Protein AF-0000000068181466 (afdb_homodimer)

InterPro domains:
  IPR036165 YefM-like superfamily [SSF143120] (1-69)

Secondary structure (DSSP, 8-state):
-EEEEHHHHHHHTHHHHHHHHTTSSEEEEEETTEEEEEEEEHHHHHHHHHHHHHHHHHHHHHHHHTT-S----HHHHHHHHHH--/-EEEEHHHHHHHTHHHHHHHHTTSSEEEEEETTEEEEEEEEHHHHHHHHHHHHHHHHHHHHHHHHTT-S----HHHHHHHHHH--

Nearest PDB structures (foldseek):
  2odk-assembly2_D  TM=8.239E-01  e=7.891E-03  Nitrosomonas europaea
  2a6q-assembly3_D  TM=8.150E-01  e=3.567E-02  Escherichia coli
  6l8f-assembly1_A  TM=5.785E-01  e=4.091E-02  Staphylococcus aureus subsp. aureus NCTC 8325
  2ja3-assembly3_E  TM=5.171E-01  e=1.178E+00  Homo sapiens
  3g5u-assembly1_A  TM=4.054E-01  e=2.039E+00  Mus musculus

Structure (mmCIF, N/CA/C/O backbone):
data_AF-0000000068181466-model_v1
#
loop_
_entity.id
_entity.type
_entity.pdbx_description
1 polymer 'Prevent-host-death protein'
#
loop_
_atom_site.group_PDB
_atom_site.id
_atom_site.type_symbol
_atom_site.label_atom_id
_atom_site.label_alt_id
_atom_site.label_comp_id
_atom_site.label_asym_id
_atom_site.label_entity_id
_atom_site.label_seq_id
_atom_site.pdbx_PDB_ins_code
_atom_site.Cartn_x
_atom_site.Cartn_y
_atom_site.Cartn_z
_atom_site.occupancy
_atom_site.B_iso_or_equiv
_atom_site.auth_seq_id
_atom_site.auth_comp_id
_atom_site.auth_asym_id
_atom_site.auth_atom_id
_atom_site.pdbx_PDB_model_num
ATOM 1 N N . MET A 1 1 ? 6.848 -7.164 10 1 80.06 1 MET A N 1
ATOM 2 C CA . MET A 1 1 ? 6.027 -7.289 8.805 1 80.06 1 MET A CA 1
ATOM 3 C C . MET A 1 1 ? 6.184 -8.672 8.172 1 80.06 1 MET A C 1
ATOM 5 O O . MET A 1 1 ? 7.285 -9.219 8.141 1 80.06 1 MET A O 1
ATOM 9 N N . ASN A 1 2 ? 5.055 -9.336 7.855 1 91.88 2 ASN A N 1
ATOM 10 C CA . ASN A 1 2 ? 5.09 -10.656 7.234 1 91.88 2 ASN A CA 1
ATOM 11 C C . ASN A 1 2 ? 5.629 -10.586 5.809 1 91.88 2 ASN A C 1
ATOM 13 O O . ASN A 1 2 ? 5.457 -9.578 5.121 1 91.88 2 ASN A O 1
ATOM 17 N N . THR A 1 3 ? 6.375 -11.75 5.484 1 96.44 3 THR A N 1
ATOM 18 C CA . THR A 1 3 ? 6.996 -11.773 4.164 1 96.44 3 THR A CA 1
ATOM 19 C C . THR A 1 3 ? 6.523 -12.992 3.369 1 96.44 3 THR A C 1
ATOM 21 O O . THR A 1 3 ? 6.418 -14.094 3.908 1 96.44 3 THR A O 1
ATOM 24 N N . ILE A 1 4 ? 6.215 -12.719 2.121 1 97.62 4 ILE A N 1
ATOM 25 C CA . ILE A 1 4 ? 5.852 -13.75 1.154 1 97.62 4 ILE A CA 1
ATOM 26 C C . ILE A 1 4 ? 6.988 -13.938 0.152 1 97.62 4 ILE A C 1
ATOM 28 O O . ILE A 1 4 ? 7.465 -12.969 -0.449 1 97.62 4 ILE A O 1
ATOM 32 N N . ASN A 1 5 ? 7.434 -15.211 0.069 1 97.94 5 ASN A N 1
ATOM 33 C CA . ASN A 1 5 ? 8.375 -15.508 -1.006 1 97.94 5 ASN A CA 1
ATOM 34 C C . ASN A 1 5 ? 7.691 -15.484 -2.371 1 97.94 5 ASN A C 1
ATOM 36 O O . ASN A 1 5 ? 6.645 -16.109 -2.555 1 97.94 5 ASN A O 1
ATOM 40 N N . ALA A 1 6 ? 8.305 -14.859 -3.293 1 97.69 6 ALA A N 1
ATOM 41 C CA . ALA A 1 6 ? 7.738 -14.75 -4.637 1 97.69 6 ALA A CA 1
ATOM 42 C C . ALA A 1 6 ? 7.387 -16.125 -5.199 1 97.69 6 ALA A C 1
ATOM 44 O O . ALA A 1 6 ? 6.379 -16.281 -5.891 1 97.69 6 ALA A O 1
ATOM 45 N N . ASN A 1 7 ? 8.133 -17.109 -4.867 1 96.19 7 ASN A N 1
ATOM 46 C CA . ASN A 1 7 ? 7.887 -18.453 -5.375 1 96.19 7 ASN A CA 1
ATOM 47 C C . ASN A 1 7 ? 6.578 -19.016 -4.836 1 96.19 7 ASN A C 1
ATOM 49 O O . ASN A 1 7 ? 5.949 -19.859 -5.48 1 96.19 7 ASN A O 1
ATOM 53 N N . ASP A 1 8 ? 6.184 -18.531 -3.734 1 97 8 ASP A N 1
ATOM 54 C CA . ASP A 1 8 ? 4.934 -19 -3.141 1 97 8 ASP A CA 1
ATOM 55 C C . ASP A 1 8 ? 3.73 -18.562 -3.971 1 97 8 ASP A C 1
ATOM 57 O O . ASP A 1 8 ? 2.658 -19.172 -3.883 1 97 8 ASP A O 1
ATOM 61 N N . LEU A 1 9 ? 3.889 -17.578 -4.754 1 97.38 9 LEU A N 1
ATOM 62 C CA . LEU A 1 9 ? 2.803 -17.094 -5.605 1 97.38 9 LEU A CA 1
ATOM 63 C C . LEU A 1 9 ? 2.488 -18.109 -6.699 1 97.38 9 LEU A C 1
ATOM 65 O O . LEU A 1 9 ? 1.321 -18.328 -7.035 1 97.38 9 LEU A O 1
ATOM 69 N N . LYS A 1 10 ? 3.504 -18.734 -7.199 1 94.81 10 LYS A N 1
ATOM 70 C CA . LYS A 1 10 ? 3.301 -19.75 -8.234 1 94.81 10 LYS A CA 1
ATOM 71 C C . LYS A 1 10 ? 2.648 -21 -7.656 1 94.81 10 LYS A C 1
ATOM 73 O O . LYS A 1 10 ? 1.813 -21.625 -8.312 1 94.81 10 LYS A O 1
ATOM 78 N N . THR A 1 11 ? 3.031 -21.297 -6.457 1 95 11 THR A N 1
ATOM 79 C CA . THR A 1 11 ? 2.607 -22.578 -5.898 1 95 11 THR A CA 1
ATOM 80 C C . THR A 1 11 ? 1.258 -22.438 -5.199 1 95 11 THR A C 1
ATOM 82 O O . THR A 1 11 ? 0.422 -23.344 -5.266 1 95 11 THR A O 1
ATOM 85 N N . ARG A 1 12 ? 1.057 -21.297 -4.602 1 95.94 12 ARG A N 1
ATOM 86 C CA . ARG A 1 12 ? -0.125 -21.156 -3.756 1 95.94 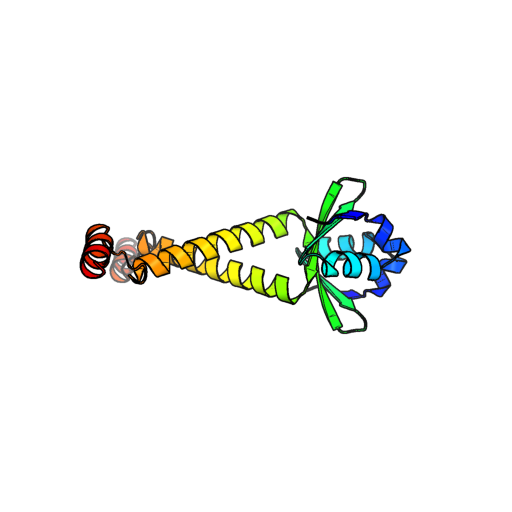12 ARG A CA 1
ATOM 87 C C . ARG A 1 12 ? -1.04 -20.047 -4.266 1 95.94 12 ARG A C 1
ATOM 89 O O . ARG A 1 12 ? -2.162 -19.891 -3.781 1 95.94 12 ARG A O 1
ATOM 96 N N . GLY A 1 13 ? -0.568 -19.219 -5.184 1 96.31 13 GLY A N 1
ATOM 97 C CA . GLY A 1 13 ? -1.343 -18.125 -5.762 1 96.31 13 GLY A CA 1
ATOM 98 C C . GLY A 1 13 ? -1.817 -17.125 -4.734 1 96.31 13 GLY A C 1
ATOM 99 O O . GLY A 1 13 ? -1.038 -16.672 -3.891 1 96.31 13 GLY A O 1
ATOM 100 N N . ILE A 1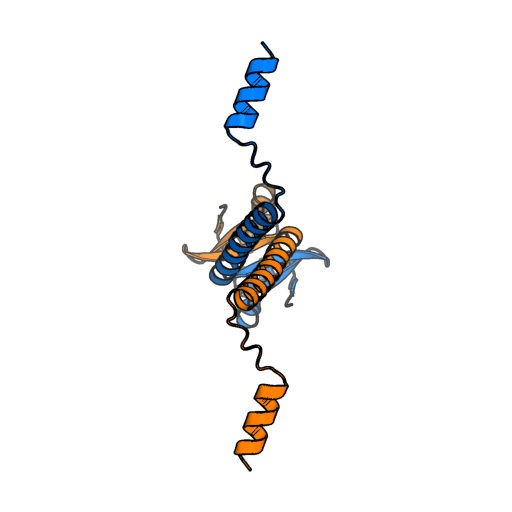 14 ? -3.162 -16.891 -4.863 1 97.56 14 ILE A N 1
ATOM 101 C CA . ILE A 1 14 ? -3.783 -15.859 -4.043 1 97.56 14 ILE A CA 1
ATOM 102 C C . ILE A 1 14 ? -3.822 -16.312 -2.586 1 97.56 14 ILE A C 1
ATOM 104 O O . ILE A 1 14 ? -3.805 -15.477 -1.674 1 97.56 14 ILE A O 1
ATOM 108 N N . ALA A 1 15 ? -3.832 -17.594 -2.32 1 97.62 15 ALA A N 1
ATOM 109 C CA . ALA A 1 15 ? -3.893 -18.125 -0.959 1 97.62 15 ALA A CA 1
ATOM 110 C C . ALA A 1 15 ? -2.666 -17.703 -0.153 1 97.62 15 ALA A C 1
ATOM 112 O O . ALA A 1 15 ? -2.75 -17.516 1.062 1 97.62 15 ALA A O 1
ATOM 113 N N . ALA A 1 16 ? -1.497 -17.531 -0.844 1 97.25 16 ALA A N 1
ATOM 114 C CA . ALA A 1 16 ? -0.277 -17.078 -0.182 1 97.25 16 ALA A CA 1
ATOM 115 C C . ALA A 1 16 ? -0.453 -15.672 0.387 1 97.25 16 ALA A C 1
ATOM 117 O O . ALA A 1 16 ? 0.013 -15.383 1.491 1 97.25 16 ALA A O 1
ATOM 118 N N . ILE A 1 17 ? -1.138 -14.883 -0.326 1 97.69 17 ILE A N 1
ATOM 119 C CA . ILE A 1 17 ? -1.368 -13.492 0.069 1 97.69 17 ILE A CA 1
ATOM 120 C C . ILE A 1 17 ? -2.418 -13.445 1.177 1 97.69 17 ILE A C 1
ATOM 122 O O . ILE A 1 17 ? -2.211 -12.797 2.207 1 97.69 17 ILE A O 1
ATOM 126 N N . GLU A 1 18 ? -3.484 -14.148 1.019 1 97.5 18 GLU A N 1
ATOM 127 C CA . GLU A 1 18 ? -4.59 -14.148 1.975 1 97.5 18 GLU A CA 1
ATOM 128 C C . GLU A 1 18 ? -4.125 -14.617 3.35 1 97.5 18 GLU A C 1
ATOM 130 O O . GLU A 1 18 ? -4.504 -14.039 4.371 1 97.5 18 GLU A O 1
ATOM 135 N N . ALA A 1 19 ? -3.35 -15.617 3.348 1 97.19 19 ALA A N 1
ATOM 136 C CA . ALA A 1 19 ? -2.865 -16.172 4.605 1 97.19 19 ALA A CA 1
ATOM 137 C C . ALA A 1 19 ? -2.086 -15.141 5.406 1 97.19 19 ALA A C 1
ATOM 139 O O . ALA A 1 19 ? -2.227 -15.055 6.629 1 97.19 19 ALA A O 1
ATOM 140 N N . GLN A 1 20 ? -1.256 -14.328 4.758 1 96.62 20 GLN A N 1
ATOM 141 C CA . GLN A 1 20 ? -0.438 -13.328 5.438 1 96.62 20 GLN A CA 1
ATOM 142 C C . GLN A 1 20 ? -1.279 -12.133 5.875 1 96.62 20 GLN A C 1
ATOM 144 O O . GLN A 1 20 ? -1.045 -11.562 6.941 1 96.62 20 GLN A O 1
ATOM 149 N N . LEU A 1 21 ? -2.295 -11.844 5.105 1 96.62 21 LEU A N 1
ATOM 150 C CA . LEU A 1 21 ? -3.08 -10.641 5.363 1 96.62 21 LEU A CA 1
ATOM 151 C C . LEU A 1 21 ? -4.176 -10.922 6.387 1 96.62 21 LEU A C 1
ATOM 153 O O . LEU A 1 21 ? -4.859 -10 6.836 1 96.62 21 LEU A O 1
ATOM 157 N N . GLU A 1 22 ? -4.348 -12.164 6.695 1 95.06 22 GLU A N 1
ATOM 158 C CA . GLU A 1 22 ? -5.223 -12.516 7.809 1 95.06 22 GLU A CA 1
ATOM 159 C C . GLU A 1 22 ? -4.633 -12.07 9.141 1 95.06 22 GLU A C 1
ATOM 161 O O . GLU A 1 22 ? -5.371 -11.734 10.07 1 95.06 22 GLU A O 1
ATOM 166 N N . GLU A 1 23 ? -3.326 -11.984 9.148 1 92.31 23 GLU A N 1
ATOM 167 C CA . GLU A 1 23 ? -2.623 -11.711 10.398 1 92.31 23 GLU A CA 1
ATOM 168 C C . GLU A 1 23 ? -2.221 -10.25 10.492 1 92.31 23 GLU A C 1
ATOM 170 O O . GLU A 1 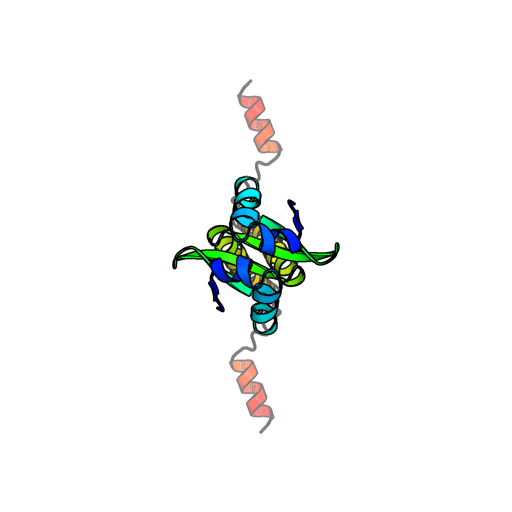23 ? -2.08 -9.711 11.594 1 92.31 23 GLU A O 1
ATOM 175 N N . GLN A 1 24 ? -1.968 -9.68 9.391 1 93.56 24 GLN A N 1
ATOM 176 C CA . GLN A 1 24 ? -1.468 -8.305 9.336 1 93.56 24 GLN A CA 1
ATOM 177 C C . GLN A 1 24 ? -2.084 -7.547 8.164 1 93.56 24 GLN A C 1
ATOM 179 O O . GLN A 1 24 ? -2.498 -8.156 7.172 1 93.56 24 GLN A O 1
ATOM 184 N N . PRO A 1 25 ? -2.154 -6.254 8.25 1 94.25 25 PRO A N 1
ATOM 185 C CA . PRO A 1 25 ? -2.801 -5.449 7.211 1 94.25 25 PRO A CA 1
ATOM 186 C C . PRO A 1 25 ? -1.993 -5.402 5.914 1 94.25 25 PRO A C 1
ATOM 188 O O . PRO A 1 25 ? -2.529 -5.047 4.863 1 94.25 25 PRO A O 1
ATOM 191 N N . GLU A 1 26 ? -0.699 -5.691 6.102 1 97.44 26 GLU A N 1
ATOM 192 C CA . GLU A 1 26 ? 0.161 -5.656 4.922 1 97.44 26 GLU A CA 1
ATOM 193 C C . GLU A 1 26 ? 1.218 -6.758 4.977 1 97.44 26 GLU A C 1
ATOM 195 O O . GLU A 1 26 ? 1.521 -7.277 6.055 1 97.44 26 GLU A O 1
ATOM 200 N N . ALA A 1 27 ? 1.744 -7.113 3.785 1 98 27 ALA A N 1
ATOM 201 C CA . ALA A 1 27 ? 2.809 -8.109 3.684 1 98 27 ALA A CA 1
ATOM 202 C C . ALA A 1 27 ? 3.82 -7.723 2.609 1 98 27 ALA A C 1
ATOM 204 O O . ALA A 1 27 ? 3.461 -7.109 1.601 1 98 27 ALA A O 1
ATOM 205 N N . ILE A 1 28 ? 5.051 -8.164 2.896 1 98.38 28 ILE A N 1
ATOM 206 C CA . ILE A 1 28 ? 6.121 -7.93 1.937 1 98.38 28 ILE A CA 1
ATOM 207 C C . ILE A 1 28 ? 6.254 -9.133 1.004 1 98.38 28 ILE A C 1
ATOM 209 O O . ILE A 1 28 ? 6.164 -10.281 1.443 1 98.38 28 ILE A O 1
ATOM 213 N N . ILE A 1 29 ? 6.391 -8.852 -0.225 1 98.44 29 ILE A N 1
ATOM 214 C CA . ILE A 1 29 ? 6.746 -9.891 -1.185 1 98.44 29 ILE A CA 1
ATOM 215 C C . ILE A 1 29 ? 8.242 -9.828 -1.493 1 98.44 29 ILE A C 1
ATOM 217 O O . ILE A 1 29 ? 8.719 -8.836 -2.059 1 98.44 29 ILE A O 1
ATOM 221 N N . ALA A 1 30 ? 8.898 -10.883 -1.118 1 98.5 30 ALA A N 1
ATOM 222 C CA . ALA A 1 30 ? 10.328 -10.977 -1.362 1 98.5 30 ALA A CA 1
ATOM 223 C C . ALA A 1 30 ? 10.617 -11.711 -2.67 1 98.5 30 ALA A C 1
ATOM 225 O O . ALA A 1 30 ? 10.07 -12.789 -2.918 1 98.5 30 ALA A O 1
ATOM 226 N N . VAL A 1 31 ? 11.461 -11.117 -3.514 1 97.94 31 VAL A N 1
ATOM 227 C CA . VAL A 1 31 ? 11.906 -11.703 -4.773 1 97.94 31 VAL A CA 1
ATOM 228 C C . VAL A 1 31 ? 13.391 -12.047 -4.688 1 97.94 31 VAL A C 1
ATOM 230 O O . VAL A 1 31 ? 14.234 -11.164 -4.527 1 97.94 31 VAL A O 1
ATOM 233 N N . ARG A 1 32 ? 13.648 -13.266 -4.82 1 96.12 32 ARG A N 1
ATOM 234 C CA . ARG A 1 32 ? 15.023 -13.758 -4.727 1 96.12 32 ARG A CA 1
ATOM 235 C C . ARG A 1 32 ? 15.703 -13.25 -3.461 1 96.12 32 ARG A C 1
ATOM 237 O O . ARG A 1 32 ? 16.812 -12.727 -3.514 1 96.12 32 ARG A O 1
ATOM 244 N N . GLY A 1 33 ? 14.961 -13.234 -2.402 1 95.19 33 GLY A N 1
ATOM 245 C CA . GLY A 1 33 ? 15.508 -12.945 -1.086 1 95.19 33 GLY A CA 1
ATOM 246 C C . GLY A 1 33 ? 15.523 -11.461 -0.761 1 95.19 33 GLY A C 1
ATOM 247 O O . GLY A 1 33 ? 15.961 -11.062 0.321 1 95.19 33 GLY A O 1
ATOM 248 N N . LYS A 1 34 ? 15.031 -10.648 -1.632 1 97.12 34 LYS A N 1
ATOM 249 C CA . LYS A 1 34 ? 15.008 -9.211 -1.405 1 97.12 34 LYS A CA 1
ATOM 250 C C . LYS A 1 34 ? 13.578 -8.68 -1.335 1 97.12 34 LYS A C 1
ATOM 252 O O . LYS A 1 34 ? 12.727 -9.078 -2.127 1 97.12 34 LYS A O 1
ATOM 257 N N . ASP A 1 35 ? 13.391 -7.832 -0.383 1 97.62 35 ASP A N 1
ATOM 258 C CA . ASP A 1 35 ? 12.086 -7.18 -0.28 1 97.62 35 ASP A CA 1
ATOM 259 C C . ASP A 1 35 ? 11.844 -6.25 -1.467 1 97.62 35 ASP A C 1
ATOM 261 O O . ASP A 1 35 ? 12.617 -5.316 -1.699 1 97.62 35 ASP A O 1
ATOM 265 N N . ARG A 1 36 ? 10.742 -6.484 -2.166 1 97.62 36 ARG A N 1
ATOM 266 C CA . ARG A 1 36 ? 10.594 -5.699 -3.389 1 97.62 36 ARG A CA 1
ATOM 267 C C . ARG A 1 36 ? 9.211 -5.07 -3.471 1 97.62 36 ARG A C 1
ATOM 269 O O . ARG A 1 36 ? 9.062 -3.926 -3.908 1 97.62 36 ARG A O 1
ATOM 276 N N . TYR A 1 37 ? 8.227 -5.785 -3.037 1 98.5 37 TYR A N 1
ATOM 277 C CA . TYR A 1 37 ? 6.855 -5.312 -3.168 1 98.5 37 TYR A CA 1
ATOM 278 C C . TYR A 1 37 ? 6.109 -5.43 -1.845 1 98.5 37 TYR A C 1
ATOM 280 O O . TYR A 1 37 ? 6.551 -6.145 -0.939 1 98.5 37 TYR A O 1
ATOM 288 N N . VAL A 1 38 ? 5.004 -4.699 -1.739 1 98.56 38 VAL A N 1
ATOM 289 C CA . VAL A 1 38 ? 4.102 -4.777 -0.595 1 98.56 38 VAL A CA 1
ATOM 290 C C . VAL A 1 38 ? 2.674 -5.02 -1.078 1 98.56 38 VAL A C 1
ATOM 292 O O . VAL A 1 38 ? 2.229 -4.406 -2.051 1 98.56 38 VAL A O 1
ATOM 295 N N . VAL A 1 39 ? 2.055 -5.922 -0.472 1 98.56 39 VAL A N 1
ATOM 296 C CA . VAL A 1 39 ? 0.649 -6.188 -0.758 1 98.56 39 VAL A CA 1
ATOM 297 C C . VAL A 1 39 ? -0.193 -5.91 0.485 1 98.56 39 VAL A C 1
ATOM 299 O O . VAL A 1 39 ? 0.248 -6.16 1.61 1 98.56 39 VAL A O 1
ATOM 302 N N . MET A 1 40 ? -1.376 -5.352 0.24 1 98.44 40 MET A N 1
ATOM 303 C CA . MET A 1 40 ? -2.256 -4.992 1.35 1 98.44 40 MET A CA 1
ATOM 304 C C . MET A 1 40 ? -3.721 -5.105 0.941 1 98.44 40 MET A C 1
ATOM 306 O O . MET A 1 40 ? -4.031 -5.215 -0.246 1 98.44 40 MET A O 1
ATOM 310 N N . GLN A 1 41 ? -4.566 -5.117 1.922 1 97.88 41 GLN A N 1
ATOM 311 C CA . GLN A 1 41 ? -6 -5.062 1.656 1 97.88 41 GLN A CA 1
ATOM 312 C C . GLN A 1 41 ? -6.391 -3.727 1.029 1 97.88 41 GLN A C 1
ATOM 314 O O . GLN A 1 41 ? -5.82 -2.686 1.362 1 97.88 41 GLN A O 1
ATOM 319 N N . LEU A 1 42 ? -7.438 -3.752 0.204 1 97.12 42 LEU A N 1
ATOM 320 C CA . LEU A 1 42 ? -7.875 -2.553 -0.502 1 97.12 42 LEU A CA 1
ATOM 321 C C . LEU A 1 42 ? -8.266 -1.454 0.481 1 97.12 42 LEU A C 1
ATOM 323 O O . LEU A 1 42 ? -7.93 -0.284 0.275 1 97.12 42 LEU A O 1
ATOM 327 N N . GLU A 1 43 ? -8.922 -1.764 1.522 1 95.88 43 GLU A N 1
ATOM 328 C CA . GLU A 1 43 ? -9.367 -0.796 2.521 1 95.88 43 GLU A CA 1
ATOM 329 C C . GLU A 1 43 ? -8.172 -0.097 3.176 1 95.88 43 GLU A C 1
ATOM 331 O O . GLU A 1 43 ? -8.203 1.115 3.398 1 95.88 43 GLU A O 1
ATOM 336 N N . HIS A 1 44 ? -7.18 -0.855 3.467 1 96.06 44 HIS A N 1
ATOM 337 C CA . HIS A 1 44 ? -5.98 -0.278 4.066 1 96.06 44 HIS A CA 1
ATOM 338 C C . HIS A 1 44 ? -5.285 0.674 3.102 1 96.06 44 HIS A C 1
ATOM 340 O O . HIS A 1 44 ? -4.793 1.729 3.51 1 96.06 44 HIS A O 1
ATOM 346 N N . TYR A 1 45 ? -5.316 0.337 1.891 1 97.12 45 TYR A N 1
ATOM 347 C CA . TYR A 1 45 ? -4.766 1.199 0.851 1 97.12 45 TYR A CA 1
ATOM 348 C C . TYR A 1 45 ? -5.516 2.523 0.785 1 97.12 45 TYR A C 1
ATOM 350 O O . TYR A 1 45 ? -4.902 3.59 0.714 1 97.12 45 TYR A O 1
ATOM 358 N N . TYR A 1 46 ? -6.746 2.465 0.792 1 96 46 TYR A N 1
ATOM 359 C CA . TYR A 1 46 ? -7.559 3.674 0.758 1 96 46 TYR A CA 1
ATOM 360 C C . TYR A 1 46 ? -7.238 4.582 1.939 1 96 46 TYR A C 1
ATOM 362 O O . TYR A 1 46 ? -7.156 5.805 1.789 1 96 46 TYR A O 1
ATO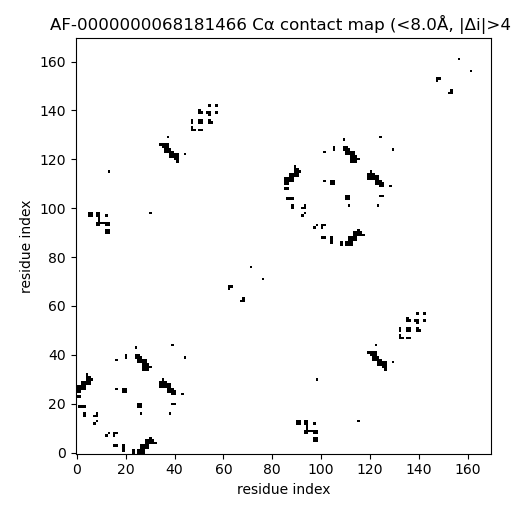M 370 N N . TYR A 1 47 ? -7.113 3.949 3.066 1 95.56 47 TYR A N 1
ATOM 371 C CA . TYR A 1 47 ? -6.734 4.707 4.254 1 95.56 47 TYR A CA 1
ATOM 372 C C . TYR A 1 47 ? -5.422 5.449 4.035 1 95.56 47 TYR A C 1
ATOM 374 O O . TYR A 1 47 ? -5.328 6.648 4.301 1 95.56 47 TYR A O 1
ATOM 382 N N . LEU A 1 48 ? -4.391 4.785 3.535 1 95.81 48 LEU A N 1
ATOM 383 C CA . LEU A 1 48 ? -3.088 5.402 3.303 1 95.81 48 LEU A CA 1
ATOM 384 C C . LEU A 1 48 ? -3.193 6.531 2.283 1 95.81 48 LEU A C 1
ATOM 386 O O . LEU A 1 48 ? -2.559 7.574 2.438 1 95.81 48 LEU A O 1
ATOM 390 N N . ARG A 1 49 ? -4.008 6.285 1.256 1 95.38 49 ARG A N 1
ATOM 391 C CA . ARG A 1 49 ? -4.219 7.316 0.245 1 95.38 49 ARG A CA 1
ATOM 392 C C . ARG A 1 49 ? -4.859 8.555 0.855 1 95.38 49 ARG A C 1
ATOM 394 O O . ARG A 1 49 ? -4.508 9.68 0.497 1 95.38 49 ARG A O 1
ATOM 401 N N . GLU A 1 50 ? -5.777 8.359 1.706 1 93.88 50 GLU A N 1
ATOM 402 C CA . GLU A 1 50 ? -6.406 9.469 2.408 1 93.88 50 GLU A CA 1
ATOM 403 C C . GLU A 1 50 ? -5.387 10.242 3.244 1 93.88 50 GLU A C 1
ATOM 405 O O . GLU A 1 50 ? -5.406 11.477 3.268 1 93.88 50 GLU A O 1
ATOM 410 N N . CYS A 1 51 ? -4.582 9.508 3.877 1 93.25 51 CYS A N 1
ATOM 411 C CA . CYS A 1 51 ? -3.535 10.148 4.668 1 93.25 51 CYS A CA 1
ATOM 412 C C . CYS A 1 51 ? -2.592 10.953 3.781 1 93.25 51 CYS A C 1
ATOM 414 O O . CYS A 1 51 ? -2.125 12.023 4.172 1 93.25 51 CYS A O 1
ATOM 416 N N . GLU A 1 52 ? -2.303 10.406 2.619 1 93.12 52 GLU A N 1
ATOM 417 C CA . GLU A 1 52 ? -1.472 11.117 1.655 1 93.12 52 GLU A CA 1
ATOM 418 C C . GLU A 1 52 ? -2.104 12.453 1.263 1 93.12 52 GLU A C 1
ATOM 420 O O . GLU A 1 52 ? -1.432 13.484 1.253 1 93.12 52 GLU A O 1
ATOM 425 N N . LEU A 1 53 ? -3.379 12.391 1.036 1 90.44 53 LEU A N 1
ATOM 426 C CA . LEU A 1 53 ? -4.113 13.594 0.661 1 90.44 53 LEU A CA 1
ATOM 427 C C . LEU A 1 53 ? -4.113 14.609 1.803 1 90.44 53 LEU A C 1
ATOM 429 O O . LEU A 1 53 ? -3.902 15.805 1.58 1 90.44 53 LEU A O 1
ATOM 433 N N . THR A 1 54 ? -4.273 14.094 2.959 1 87.69 54 THR A N 1
ATOM 434 C CA . THR A 1 54 ? -4.281 14.953 4.137 1 87.69 54 THR A CA 1
ATOM 435 C C . THR A 1 54 ? -2.906 15.578 4.355 1 87.69 54 THR A C 1
ATOM 437 O O . THR A 1 54 ? -2.805 16.766 4.66 1 87.69 54 THR A O 1
ATOM 440 N N . ALA A 1 55 ? -1.923 14.797 4.18 1 87.88 55 ALA A N 1
ATOM 441 C CA . ALA A 1 55 ? -0.558 15.297 4.328 1 87.88 55 ALA A CA 1
ATOM 442 C C . ALA A 1 55 ? -0.255 16.375 3.291 1 87.88 55 ALA A C 1
ATOM 444 O O . ALA A 1 55 ? 0.378 17.391 3.605 1 87.88 55 ALA A O 1
ATOM 445 N N . ALA A 1 56 ? -0.684 16.125 2.111 1 87.31 56 ALA A N 1
ATOM 446 C CA . ALA A 1 56 ? -0.483 17.094 1.035 1 87.31 56 ALA A CA 1
ATOM 447 C C . ALA A 1 56 ? -1.18 18.422 1.348 1 87.31 56 ALA A C 1
ATOM 449 O O . ALA A 1 56 ? -0.611 19.484 1.137 1 87.31 56 ALA A O 1
ATOM 450 N N . LEU A 1 57 ? -2.361 18.266 1.863 1 82.19 57 LEU A N 1
ATOM 451 C CA . LEU A 1 57 ? -3.127 19.453 2.219 1 82.19 57 LEU A CA 1
ATOM 452 C C . LEU A 1 57 ? -2.473 20.188 3.381 1 82.19 57 LEU A C 1
ATOM 454 O O . LEU A 1 57 ? -2.434 21.422 3.393 1 82.19 57 LEU A O 1
ATOM 458 N N . ALA A 1 58 ? -2.012 19.484 4.336 1 81.12 58 ALA A N 1
ATOM 459 C CA . ALA A 1 58 ? -1.328 20.078 5.484 1 81.12 58 ALA A CA 1
ATOM 460 C C . ALA A 1 58 ? -0.067 20.812 5.047 1 81.12 58 ALA A C 1
ATOM 462 O O . ALA A 1 58 ? 0.242 21.891 5.566 1 81.12 58 ALA A O 1
ATOM 463 N N . GLU A 1 59 ? 0.651 20.203 4.164 1 76.44 59 GLU A N 1
ATOM 464 C CA . GLU A 1 59 ? 1.843 20.844 3.623 1 76.44 59 GLU A CA 1
ATOM 465 C C . GLU A 1 59 ? 1.491 22.156 2.922 1 76.44 59 GLU A C 1
ATOM 467 O O . GLU A 1 59 ? 2.188 23.156 3.084 1 76.44 59 GLU A O 1
ATOM 472 N N . THR A 1 60 ? 0.439 22.109 2.221 1 76.38 60 THR A N 1
ATOM 473 C CA . THR A 1 60 ? -0.005 23.312 1.534 1 76.38 60 THR A CA 1
ATOM 474 C C . THR A 1 60 ? -0.408 24.391 2.539 1 76.38 60 THR A C 1
ATOM 476 O O . THR A 1 60 ? -0.047 25.562 2.383 1 76.38 60 THR A O 1
ATOM 479 N N . ARG A 1 61 ? -1.11 23.938 3.572 1 73.62 61 ARG A N 1
ATOM 480 C CA . ARG A 1 61 ? -1.541 24.875 4.609 1 73.62 61 ARG A CA 1
ATOM 481 C C . ARG A 1 61 ? -0.345 25.453 5.359 1 73.62 61 ARG A C 1
ATOM 483 O O . ARG A 1 61 ? -0.323 26.641 5.676 1 73.62 61 ARG A O 1
ATOM 490 N N . ALA A 1 62 ? 0.624 24.625 5.633 1 70.5 62 ALA A N 1
ATOM 491 C CA . ALA A 1 62 ? 1.831 25.062 6.32 1 70.5 62 ALA A CA 1
ATOM 492 C C . ALA A 1 62 ? 2.607 26.062 5.469 1 70.5 62 ALA A C 1
ATOM 494 O O . ALA A 1 62 ? 3.152 27.047 5.988 1 70.5 62 ALA A O 1
ATOM 495 N N . ASP A 1 63 ? 2.613 25.781 4.219 1 69 63 ASP A N 1
ATOM 496 C CA . ASP A 1 63 ? 3.283 26.688 3.307 1 69 63 ASP A CA 1
ATOM 497 C C . ASP A 1 63 ? 2.578 28.047 3.275 1 69 63 ASP A C 1
ATOM 499 O O . ASP A 1 63 ? 3.23 29.094 3.25 1 69 63 ASP A O 1
ATOM 503 N N . LEU A 1 64 ? 1.247 28.031 3.26 1 67.94 64 LEU A N 1
ATOM 504 C CA . LEU A 1 64 ? 0.446 29.25 3.277 1 67.94 64 LEU A CA 1
ATOM 505 C C . LEU A 1 64 ? 0.643 30.016 4.586 1 67.94 64 LEU A C 1
ATOM 507 O O . LEU A 1 64 ? 0.796 31.234 4.578 1 67.94 64 LEU A O 1
ATOM 511 N N . ALA A 1 65 ? 0.722 29.297 5.707 1 65.56 65 ALA A N 1
ATOM 512 C CA . ALA A 1 65 ? 0.91 29.906 7.023 1 65.56 65 ALA A CA 1
ATOM 513 C C . ALA A 1 65 ? 2.311 30.484 7.16 1 65.56 65 ALA A C 1
ATOM 515 O O . ALA A 1 65 ? 2.498 31.516 7.816 1 65.56 65 ALA A O 1
ATOM 516 N N . ALA A 1 66 ? 3.234 29.797 6.613 1 65.69 66 ALA A N 1
ATOM 517 C CA . ALA A 1 66 ? 4.617 30.25 6.676 1 65.69 66 ALA A CA 1
ATOM 518 C C . ALA A 1 66 ? 4.852 31.422 5.711 1 65.69 66 ALA A C 1
ATOM 520 O O . ALA A 1 66 ? 5.914 32.031 5.73 1 65.69 66 ALA A O 1
ATOM 521 N N . GLY A 1 67 ? 3.74 31.906 5.191 1 59.16 67 GLY A N 1
ATOM 522 C CA . GLY A 1 67 ? 3.84 33.062 4.32 1 59.16 67 GLY A CA 1
ATOM 523 C C . GLY A 1 67 ? 4.535 32.781 3.004 1 59.16 67 GLY A C 1
ATOM 524 O O . GLY A 1 67 ? 4.98 33.688 2.311 1 59.16 67 GLY A O 1
ATOM 525 N N . ARG A 1 68 ? 4.883 31.719 2.867 1 54.5 68 ARG A N 1
ATOM 526 C CA . ARG A 1 68 ? 5.617 31.391 1.649 1 54.5 68 ARG A CA 1
ATOM 527 C C . ARG A 1 68 ? 4.715 31.484 0.424 1 54.5 68 ARG A C 1
ATOM 529 O O . ARG A 1 68 ? 5.156 31.25 -0.702 1 54.5 68 ARG A O 1
ATOM 536 N N . CYS A 1 69 ? 3.391 31.516 0.709 1 51.56 69 CYS A N 1
ATOM 537 C CA . CYS A 1 69 ? 2.521 31.844 -0.418 1 51.56 69 CYS A CA 1
ATOM 538 C C . CYS A 1 69 ? 2.715 33.281 -0.864 1 51.56 69 CYS A C 1
ATOM 540 O O . CYS A 1 69 ? 2.568 34.219 -0.065 1 51.56 69 CYS A O 1
ATOM 542 N N . GLU A 1 70 ? 3.562 33.438 -1.771 1 46.91 70 GLU A N 1
ATOM 543 C CA . GLU A 1 70 ? 3.779 34.781 -2.316 1 46.91 70 GLU A CA 1
ATOM 544 C C . GLU A 1 70 ? 2.455 35.5 -2.549 1 46.91 70 GLU A C 1
ATOM 546 O O . GLU A 1 70 ? 1.646 35.062 -3.373 1 46.91 70 GLU A O 1
ATOM 551 N N . GLN A 1 71 ? 1.781 35.75 -1.525 1 47.06 71 GLN A N 1
ATOM 552 C CA . GLN A 1 71 ? 0.636 36.625 -1.776 1 47.06 71 GLN A CA 1
ATOM 553 C C . GLN A 1 71 ? 1.031 37.812 -2.639 1 47.06 71 GLN A C 1
ATOM 555 O O . GLN A 1 71 ? 1.749 38.719 -2.184 1 47.06 71 GLN A O 1
ATOM 560 N N . GLU A 1 72 ? 1.455 37.625 -3.76 1 47.84 72 GLU A N 1
ATOM 561 C CA . GLU A 1 72 ? 1.564 38.875 -4.508 1 47.84 72 GLU A CA 1
ATOM 562 C C . GLU A 1 72 ? 0.204 3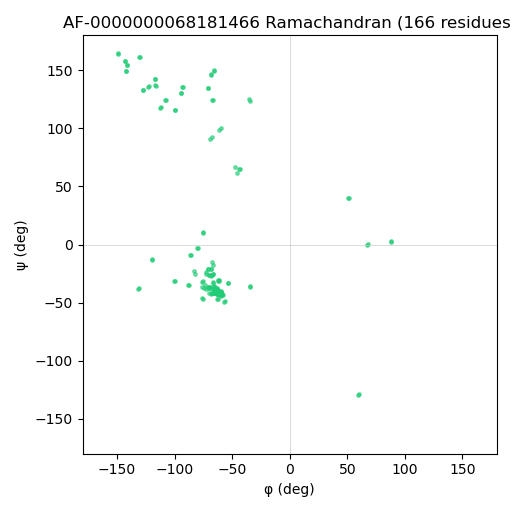9.531 -4.656 1 47.84 72 GLU A C 1
ATOM 564 O O . GLU A 1 72 ? -0.792 38.875 -4.957 1 47.84 72 GLU A O 1
ATOM 569 N N . SER A 1 73 ? 0.018 40.469 -3.791 1 50.41 73 SER A N 1
ATOM 570 C CA . SER A 1 73 ? -1.206 41.25 -3.973 1 50.41 73 SER A CA 1
ATOM 571 C C . SER A 1 73 ? -1.54 41.406 -5.449 1 50.41 73 SER A C 1
ATOM 573 O O . SER A 1 73 ? -0.643 41.438 -6.293 1 50.41 73 SER A O 1
ATOM 575 N N . PRO A 1 74 ? -2.705 41 -5.809 1 53.34 74 PRO A N 1
ATOM 576 C CA . PRO A 1 74 ? -3.031 41.406 -7.18 1 53.34 74 PRO A CA 1
ATOM 577 C C . PRO A 1 74 ? -2.455 42.781 -7.555 1 53.34 74 PRO A C 1
ATOM 579 O O . PRO A 1 74 ? -2.018 42.969 -8.688 1 53.34 74 PRO A O 1
ATOM 582 N N . GLU A 1 75 ? -2.438 43.594 -6.645 1 54.12 75 GLU A N 1
ATOM 583 C CA . GLU A 1 75 ? -1.908 44.938 -6.871 1 54.12 75 GLU A CA 1
ATOM 584 C C . GLU A 1 75 ? -0.406 44.906 -7.137 1 54.12 75 GLU A C 1
ATOM 586 O O . GLU A 1 75 ? 0.093 45.625 -8.008 1 54.12 75 GLU A O 1
ATOM 591 N N . ALA A 1 76 ? 0.233 44.094 -6.465 1 55.88 76 ALA A N 1
ATOM 592 C CA . ALA A 1 76 ? 1.676 44.031 -6.688 1 55.88 76 ALA A CA 1
ATOM 593 C C . ALA A 1 76 ? 1.995 43.344 -8.016 1 55.88 76 ALA A C 1
ATOM 595 O O . ALA A 1 76 ? 2.936 43.75 -8.711 1 55.88 76 ALA A O 1
ATOM 596 N N . HIS A 1 77 ? 1.163 42.375 -8.312 1 56.06 77 HIS A N 1
ATOM 597 C CA . HIS A 1 77 ? 1.248 41.719 -9.609 1 56.06 77 HIS A CA 1
ATOM 598 C C . HIS A 1 77 ? 0.967 42.688 -10.75 1 56.06 77 HIS A C 1
ATOM 600 O O . HIS A 1 77 ? 1.694 42.719 -11.742 1 56.06 77 HIS A O 1
ATOM 606 N N . LEU A 1 78 ? -0.019 43.5 -10.578 1 54.75 78 LEU A N 1
ATOM 607 C CA . LEU A 1 78 ? -0.358 44.531 -11.562 1 54.75 78 LEU A CA 1
ATOM 608 C C . LEU A 1 78 ? 0.709 45.594 -11.609 1 54.75 78 LEU A C 1
ATOM 610 O O . LEU A 1 78 ? 1.034 46.125 -12.68 1 54.75 78 LEU A O 1
ATOM 614 N N . ALA A 1 79 ? 1.213 46.031 -10.578 1 61.03 79 ALA A N 1
ATOM 615 C CA . ALA A 1 79 ? 2.238 47.062 -10.508 1 61.03 79 ALA A CA 1
ATOM 616 C C . ALA A 1 79 ? 3.516 46.625 -11.219 1 61.03 79 ALA A C 1
ATOM 618 O O . ALA A 1 79 ? 4.203 47.438 -11.844 1 61.03 79 ALA A O 1
ATOM 619 N N . ARG A 1 80 ? 3.795 45.406 -11.242 1 58.16 80 ARG A N 1
ATOM 620 C CA . ARG A 1 80 ? 4.973 44.906 -11.93 1 58.16 80 ARG A CA 1
ATOM 621 C C . ARG A 1 80 ? 4.762 44.875 -13.438 1 58.16 80 ARG A C 1
ATOM 623 O O . ARG A 1 80 ? 5.695 45.125 -14.203 1 58.16 80 ARG A O 1
ATOM 630 N N . LEU A 1 81 ? 3.584 44.562 -13.797 1 58.22 81 LEU A N 1
ATOM 631 C CA . LEU A 1 81 ? 3.25 44.594 -15.219 1 58.22 81 LEU A CA 1
ATOM 632 C C . LEU A 1 81 ? 3.281 46.031 -15.742 1 58.22 81 LEU A C 1
ATOM 634 O O . LEU A 1 81 ? 3.686 46.281 -16.891 1 58.22 81 LEU A O 1
ATOM 638 N N . ASP A 1 82 ? 2.941 46.969 -14.93 1 58.81 82 ASP A N 1
ATOM 639 C CA . ASP A 1 82 ? 2.971 48.375 -15.328 1 58.81 82 ASP A CA 1
ATOM 640 C C . ASP A 1 82 ? 4.406 48.875 -15.422 1 58.81 82 ASP A C 1
ATOM 642 O O . ASP A 1 82 ? 4.695 49.812 -16.188 1 58.81 82 ASP A O 1
ATOM 646 N N . THR A 1 83 ? 5.238 48.281 -14.727 1 57.25 83 THR A N 1
ATOM 647 C CA . THR A 1 83 ? 6.617 48.781 -14.82 1 57.25 83 THR A CA 1
ATOM 648 C C . THR A 1 83 ? 7.312 48.188 -16.031 1 57.25 83 THR A C 1
ATOM 650 O O . THR A 1 83 ? 8.367 48.656 -16.453 1 57.25 83 THR A O 1
ATOM 653 N N . LEU A 1 84 ? 6.777 47.031 -16.469 1 54.59 84 LEU A N 1
ATOM 654 C CA . LEU A 1 84 ? 7.418 46.438 -17.656 1 54.59 84 LEU A CA 1
ATOM 655 C C . LEU A 1 84 ? 6.914 47.125 -18.922 1 54.59 84 LEU A C 1
ATOM 657 O O . LEU A 1 84 ? 7.457 46.906 -20 1 54.59 84 LEU A O 1
ATOM 661 N N . LYS A 1 85 ? 5.996 48.031 -18.672 1 46.78 85 LYS A N 1
ATOM 662 C CA . LYS A 1 85 ? 5.719 48.812 -19.859 1 46.78 85 LYS A CA 1
ATOM 663 C C . LYS A 1 85 ? 6.512 50.125 -19.859 1 46.78 85 LYS A C 1
ATOM 665 O O . LYS A 1 85 ? 6.727 50.719 -18.797 1 46.78 85 LYS A O 1
ATOM 670 N N . MET B 1 1 ? -6.305 2.525 -12.578 1 81.19 1 MET B N 1
ATOM 671 C CA . MET B 1 1 ? -5.402 1.609 -11.883 1 81.19 1 MET B CA 1
ATOM 672 C C . MET B 1 1 ? -5.414 0.235 -12.547 1 81.19 1 MET B C 1
ATOM 674 O O . MET B 1 1 ? -6.465 -0.244 -12.977 1 81.19 1 MET B O 1
ATOM 678 N N . ASN B 1 2 ? -4.211 -0.321 -12.805 1 92.06 2 ASN B N 1
ATOM 679 C CA . ASN B 1 2 ? -4.109 -1.642 -13.414 1 92.06 2 ASN B CA 1
ATOM 680 C C . ASN B 1 2 ? -4.578 -2.738 -12.469 1 92.06 2 ASN B C 1
ATOM 682 O O . ASN B 1 2 ? -4.465 -2.6 -11.25 1 92.06 2 ASN B O 1
ATOM 686 N N . THR B 1 3 ? -5.191 -3.801 -13.164 1 96.56 3 THR B N 1
ATOM 687 C CA . THR B 1 3 ? -5.742 -4.887 -12.359 1 96.56 3 THR B CA 1
ATOM 688 C C . THR B 1 3 ? -5.109 -6.219 -12.75 1 96.56 3 THR B C 1
ATOM 690 O O . THR B 1 3 ? -4.922 -6.504 -13.93 1 96.56 3 THR B O 1
ATOM 693 N N . ILE B 1 4 ? -4.777 -6.98 -11.719 1 97.62 4 ILE B N 1
ATOM 694 C CA . ILE B 1 4 ? -4.27 -8.344 -11.859 1 97.62 4 ILE B CA 1
ATOM 695 C C . ILE B 1 4 ? -5.332 -9.336 -11.406 1 97.62 4 ILE B C 1
ATOM 697 O O . ILE B 1 4 ? -5.863 -9.219 -10.297 1 97.62 4 ILE B O 1
ATOM 701 N N . ASN B 1 5 ? -5.645 -10.266 -12.352 1 97.94 5 ASN B N 1
ATOM 702 C CA . ASN B 1 5 ? -6.5 -11.367 -11.922 1 97.94 5 ASN B CA 1
ATOM 703 C C . ASN B 1 5 ? -5.762 -12.328 -10.992 1 97.94 5 ASN B C 1
ATOM 705 O O . ASN B 1 5 ? -4.648 -12.758 -11.305 1 97.94 5 ASN B O 1
ATOM 709 N N . ALA B 1 6 ? -6.395 -12.688 -9.945 1 97.62 6 ALA B N 1
ATOM 710 C CA . ALA B 1 6 ? -5.781 -13.586 -8.969 1 97.62 6 ALA B CA 1
ATOM 711 C C . ALA B 1 6 ? -5.273 -14.859 -9.641 1 97.62 6 ALA B C 1
ATOM 713 O O . ALA B 1 6 ? -4.227 -15.391 -9.266 1 97.62 6 ALA B O 1
ATOM 714 N N . ASN B 1 7 ? -5.93 -15.305 -10.641 1 96.12 7 ASN B N 1
ATOM 715 C CA . ASN B 1 7 ? -5.531 -16.516 -11.336 1 96.12 7 ASN B CA 1
ATOM 716 C C . ASN B 1 7 ? -4.199 -16.344 -12.055 1 96.12 7 ASN B C 1
ATOM 718 O O . ASN B 1 7 ? -3.459 -17.312 -12.242 1 96.12 7 ASN B O 1
ATOM 722 N N . ASP B 1 8 ? -3.912 -15.156 -12.375 1 97 8 ASP B N 1
ATOM 723 C CA . ASP B 1 8 ? -2.652 -14.883 -13.055 1 97 8 ASP B CA 1
ATOM 724 C C . ASP B 1 8 ? -1.462 -15.117 -12.133 1 97 8 ASP B C 1
ATOM 726 O O . ASP B 1 8 ? -0.34 -15.328 -12.594 1 97 8 ASP B O 1
ATOM 730 N N . LEU B 1 9 ? -1.672 -15.094 -10.875 1 97.38 9 LEU B N 1
ATOM 731 C CA . LEU B 1 9 ? -0.602 -15.336 -9.914 1 97.38 9 LEU B CA 1
ATOM 732 C C . LEU B 1 9 ? -0.142 -16.797 -9.961 1 97.38 9 LEU B C 1
ATOM 734 O O . LEU B 1 9 ? 1.053 -17.078 -9.844 1 97.38 9 LEU B O 1
ATOM 738 N N . LYS B 1 10 ? -1.071 -17.656 -10.164 1 94.81 10 LYS B N 1
ATOM 739 C CA . LYS B 1 10 ? -0.728 -19.078 -10.258 1 94.81 10 LYS B CA 1
ATOM 740 C C . LYS B 1 10 ? 0.036 -19.375 -11.539 1 94.81 10 LYS B C 1
ATOM 742 O O . LYS B 1 10 ? 0.955 -20.188 -11.547 1 94.81 10 LYS B O 1
ATOM 747 N N . THR B 1 11 ? -0.356 -18.703 -12.555 1 94.94 11 THR B N 1
ATOM 748 C CA . THR B 1 11 ? 0.179 -19.047 -13.867 1 94.94 11 THR B CA 1
ATOM 749 C C . THR B 1 11 ? 1.477 -18.297 -14.141 1 94.94 11 THR B C 1
ATOM 751 O O . THR B 1 11 ? 2.408 -18.844 -14.727 1 94.94 11 THR B O 1
ATOM 754 N N . ARG B 1 12 ? 1.531 -17.078 -13.648 1 95.88 12 ARG B N 1
ATOM 755 C CA . ARG B 1 12 ? 2.654 -16.234 -14.039 1 95.88 12 ARG B CA 1
ATOM 756 C C . ARG B 1 12 ? 3.471 -15.82 -12.812 1 95.88 12 ARG B C 1
ATOM 758 O O . ARG B 1 12 ? 4.555 -15.25 -12.953 1 95.88 12 ARG B O 1
ATOM 765 N N . GLY B 1 13 ? 2.947 -16.016 -11.625 1 96.25 13 GLY B N 1
ATOM 766 C CA . GLY B 1 13 ? 3.627 -15.672 -10.383 1 96.25 13 GLY B CA 1
ATOM 767 C C . GLY B 1 13 ? 3.955 -14.195 -10.266 1 96.25 13 GLY B C 1
ATOM 768 O O . GLY B 1 13 ? 3.098 -13.344 -10.508 1 96.25 13 GLY B O 1
ATOM 769 N N . ILE B 1 14 ? 5.273 -14.016 -9.945 1 97.56 14 ILE B N 1
ATOM 770 C CA . ILE B 1 14 ? 5.754 -12.672 -9.656 1 97.56 14 ILE B CA 1
ATOM 771 C C . ILE B 1 14 ? 5.77 -11.844 -10.938 1 97.56 14 ILE B C 1
ATOM 773 O O . ILE B 1 14 ? 5.629 -10.617 -10.898 1 97.56 14 ILE B O 1
ATOM 777 N N . ALA B 1 15 ? 5.902 -12.477 -12.102 1 97.62 15 ALA B N 1
ATOM 778 C CA . ALA B 1 15 ? 5.953 -11.773 -13.383 1 97.62 15 ALA B CA 1
ATOM 779 C C . ALA B 1 15 ? 4.656 -11.016 -13.641 1 97.62 15 ALA B C 1
ATOM 781 O O . ALA B 1 15 ? 4.664 -9.961 -14.281 1 97.62 15 ALA B O 1
ATOM 782 N N . ALA B 1 16 ? 3.518 -11.547 -13.117 1 97.25 16 ALA B N 1
ATOM 783 C CA . ALA B 1 16 ? 2.23 -10.875 -13.258 1 97.25 16 ALA B CA 1
ATOM 784 C C . ALA B 1 16 ? 2.234 -9.523 -12.547 1 97.25 16 ALA B C 1
ATOM 786 O O . ALA B 1 16 ? 1.688 -8.539 -13.062 1 97.25 16 ALA B O 1
ATOM 787 N N . ILE B 1 17 ? 2.855 -9.484 -11.453 1 97.69 17 ILE B N 1
ATOM 788 C CA . ILE B 1 17 ? 2.93 -8.273 -10.641 1 97.69 17 ILE B CA 1
ATOM 789 C C . ILE B 1 17 ? 3.916 -7.289 -11.273 1 97.69 17 ILE B C 1
ATOM 791 O O . ILE B 1 17 ? 3.6 -6.113 -11.453 1 97.69 17 ILE B O 1
ATOM 795 N N . GLU B 1 18 ? 5.059 -7.754 -11.648 1 97.5 18 GLU B N 1
ATOM 796 C CA . GLU B 1 18 ? 6.109 -6.918 -12.227 1 97.5 18 GLU B CA 1
ATOM 797 C C . GLU B 1 18 ? 5.633 -6.219 -13.492 1 97.5 18 GLU B C 1
ATOM 799 O O . GLU B 1 18 ? 5.902 -5.035 -13.695 1 97.5 18 GLU B O 1
ATOM 804 N N . ALA B 1 19 ? 4.953 -6.941 -14.289 1 97.19 19 ALA B N 1
ATOM 805 C CA . ALA B 1 19 ? 4.469 -6.395 -15.555 1 97.19 19 ALA B CA 1
ATOM 806 C C . ALA B 1 19 ? 3.553 -5.199 -15.32 1 97.19 19 ALA B C 1
ATOM 808 O O . ALA B 1 19 ? 3.623 -4.203 -16.047 1 97.19 19 ALA B O 1
ATOM 809 N N . GLN B 1 20 ? 2.693 -5.246 -14.328 1 96.69 20 GLN B N 1
ATOM 810 C CA . GLN B 1 20 ? 1.748 -4.172 -14.047 1 96.69 20 GLN B CA 1
ATOM 811 C C . GLN B 1 20 ? 2.443 -2.988 -13.375 1 96.69 20 GLN B C 1
ATOM 813 O O . GLN B 1 20 ? 2.102 -1.833 -13.641 1 96.69 20 GLN B O 1
ATOM 818 N N . LEU B 1 21 ? 3.453 -3.291 -12.602 1 96.75 21 LEU B N 1
ATOM 819 C CA . LEU B 1 21 ? 4.102 -2.242 -11.82 1 96.75 21 LEU B CA 1
ATOM 820 C C . LEU B 1 21 ? 5.168 -1.53 -12.641 1 96.75 21 LEU B C 1
A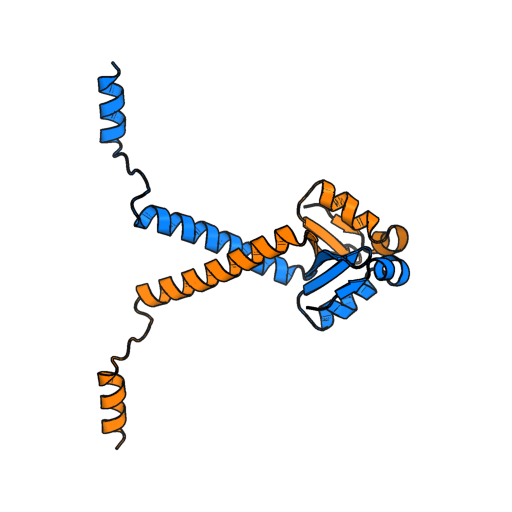TOM 822 O O . LEU B 1 21 ? 5.73 -0.525 -12.203 1 96.75 21 LEU B O 1
ATOM 826 N N . GLU B 1 22 ? 5.449 -2.064 -13.789 1 95.12 22 GLU B N 1
ATOM 827 C CA . GLU B 1 22 ? 6.301 -1.357 -14.742 1 95.12 22 GLU B CA 1
ATOM 828 C C . GLU B 1 22 ? 5.602 -0.119 -15.289 1 95.12 22 GLU B C 1
ATOM 830 O O . GLU B 1 22 ? 6.254 0.878 -15.609 1 95.12 22 GLU B O 1
ATOM 835 N N . GLU B 1 23 ? 4.297 -0.206 -15.289 1 92.5 23 GLU B N 1
ATOM 836 C CA . GLU B 1 23 ? 3.512 0.847 -15.922 1 92.5 23 GLU B CA 1
ATOM 837 C C . GLU B 1 23 ? 2.957 1.823 -14.891 1 92.5 23 GLU B C 1
ATOM 839 O O . GLU B 1 23 ? 2.719 2.992 -15.203 1 92.5 23 GLU B O 1
ATOM 844 N N . GLN B 1 24 ? 2.697 1.313 -13.758 1 93.81 24 GLN B N 1
ATOM 845 C CA . GLN B 1 24 ? 2.068 2.102 -12.703 1 93.81 24 GLN B CA 1
ATOM 846 C C . GLN B 1 24 ? 2.66 1.764 -11.344 1 93.81 24 GLN B C 1
ATOM 848 O O . GLN B 1 24 ? 3.17 0.661 -11.133 1 93.81 24 GLN B O 1
ATOM 853 N N . PRO B 1 25 ? 2.602 2.674 -10.406 1 94.31 25 PRO B N 1
ATOM 854 C CA . PRO B 1 25 ? 3.211 2.465 -9.086 1 94.31 25 PRO B CA 1
ATOM 855 C C . PRO B 1 25 ? 2.463 1.431 -8.25 1 94.31 25 PRO B C 1
ATOM 857 O O . PRO B 1 25 ? 3.01 0.912 -7.273 1 94.31 25 PRO B O 1
ATOM 860 N N . GLU B 1 26 ? 1.208 1.247 -8.641 1 97.44 26 GLU B N 1
ATOM 861 C CA . GLU B 1 26 ? 0.402 0.287 -7.891 1 97.44 26 GLU B CA 1
ATOM 862 C C . GLU B 1 26 ? -0.54 -0.482 -8.812 1 97.44 26 GLU B C 1
ATOM 864 O O . GLU B 1 26 ? -0.837 -0.032 -9.922 1 97.44 26 GLU B O 1
ATOM 869 N N . ALA B 1 27 ? -0.977 -1.663 -8.336 1 98.06 27 ALA B N 1
ATOM 870 C CA . ALA B 1 27 ? -1.93 -2.488 -9.078 1 98.06 27 ALA B CA 1
ATOM 871 C C . ALA B 1 27 ? -2.924 -3.156 -8.133 1 98.06 27 ALA B C 1
ATOM 873 O O . ALA B 1 27 ? -2.584 -3.484 -6.992 1 98.06 27 ALA B O 1
ATOM 874 N N . ILE B 1 28 ? -4.117 -3.35 -8.719 1 98.44 28 ILE B N 1
ATOM 875 C CA . ILE B 1 28 ? -5.16 -4.035 -7.961 1 98.44 28 ILE B CA 1
ATOM 876 C C . ILE B 1 28 ? -5.133 -5.527 -8.281 1 98.44 28 ILE B C 1
ATOM 878 O O . ILE B 1 28 ? -4.953 -5.922 -9.43 1 98.44 28 ILE B O 1
ATOM 882 N N . ILE B 1 29 ? -5.238 -6.301 -7.266 1 98.44 29 ILE B N 1
ATOM 883 C CA . ILE B 1 29 ? -5.441 -7.734 -7.453 1 98.44 29 ILE B CA 1
ATOM 884 C C . ILE B 1 29 ? -6.918 -8.078 -7.27 1 98.44 29 ILE B C 1
ATOM 886 O O . ILE B 1 29 ? -7.465 -7.918 -6.176 1 98.44 29 ILE B O 1
ATOM 890 N N . ALA B 1 30 ? -7.484 -8.539 -8.344 1 98.56 30 ALA B N 1
ATOM 891 C CA . ALA B 1 30 ? -8.891 -8.93 -8.32 1 98.56 30 ALA B CA 1
ATOM 892 C C . ALA B 1 30 ? -9.039 -10.422 -8.047 1 98.56 30 ALA B C 1
ATOM 894 O O . ALA B 1 30 ? -8.375 -11.25 -8.68 1 98.56 30 ALA B O 1
ATOM 895 N N . VAL B 1 31 ? -9.906 -10.766 -7.086 1 97.94 31 VAL B N 1
ATOM 896 C CA . VAL B 1 31 ? -10.219 -12.141 -6.734 1 97.94 31 VAL B CA 1
ATOM 897 C C . VAL B 1 31 ? -11.664 -12.453 -7.117 1 97.94 31 VAL B C 1
ATOM 899 O O . VAL B 1 31 ? -12.602 -11.852 -6.582 1 97.94 31 VAL B O 1
ATOM 902 N N . ARG B 1 32 ? -11.797 -13.359 -7.988 1 96.12 32 ARG B N 1
ATOM 903 C CA . ARG B 1 32 ? -13.117 -13.742 -8.477 1 96.12 32 ARG B CA 1
ATOM 904 C C . ARG B 1 32 ? -13.906 -12.523 -8.938 1 96.12 32 ARG B C 1
ATOM 906 O O . ARG B 1 32 ? -15.062 -12.344 -8.555 1 96.12 32 ARG B O 1
ATOM 913 N N . GLY B 1 33 ? -13.227 -11.641 -9.578 1 95.25 33 GLY B N 1
ATOM 914 C CA . GLY B 1 33 ? -13.859 -10.508 -10.234 1 95.25 33 GLY B CA 1
ATOM 915 C C . GLY B 1 33 ? -14.039 -9.312 -9.312 1 95.25 33 GLY B C 1
ATOM 916 O O . GLY B 1 33 ? -14.57 -8.281 -9.734 1 95.25 33 GLY B O 1
ATOM 917 N N . LYS B 1 34 ? -13.578 -9.391 -8.109 1 97.12 34 LYS B N 1
ATOM 918 C CA . LYS B 1 34 ? -13.703 -8.289 -7.16 1 97.12 34 LYS B CA 1
ATOM 919 C C . LYS B 1 34 ? -12.336 -7.758 -6.746 1 97.12 34 LYS B C 1
ATOM 921 O O . LYS B 1 34 ? -11.414 -8.531 -6.492 1 97.12 34 LYS B O 1
ATOM 926 N N . ASP B 1 35 ? -12.281 -6.469 -6.711 1 97.69 35 ASP B N 1
ATOM 927 C CA . ASP B 1 35 ? -11.062 -5.844 -6.227 1 97.69 35 ASP B CA 1
ATOM 928 C C . ASP B 1 35 ? -10.852 -6.117 -4.738 1 97.69 35 ASP B C 1
ATOM 930 O O . ASP B 1 35 ? -11.703 -5.773 -3.916 1 97.69 35 ASP B O 1
ATOM 934 N N . ARG B 1 36 ? -9.695 -6.672 -4.418 1 97.62 36 ARG B N 1
ATOM 935 C CA . ARG B 1 36 ? -9.57 -7.078 -3.023 1 97.62 36 ARG B CA 1
ATOM 936 C C . ARG B 1 36 ? -8.25 -6.598 -2.43 1 97.62 36 ARG B C 1
ATOM 938 O O . ARG B 1 36 ? -8.203 -6.176 -1.272 1 97.62 36 ARG B O 1
ATOM 945 N N . TYR B 1 37 ? -7.23 -6.645 -3.197 1 98.5 37 TYR B N 1
ATOM 946 C CA . TYR B 1 37 ? -5.906 -6.305 -2.689 1 98.5 37 TYR B CA 1
ATOM 947 C C . TYR B 1 37 ? -5.211 -5.301 -3.604 1 98.5 37 TYR B C 1
ATOM 949 O O . TYR B 1 37 ? -5.617 -5.117 -4.754 1 98.5 37 TYR B O 1
ATOM 957 N N . VAL B 1 38 ? -4.195 -4.641 -3.068 1 98.62 38 VAL B N 1
ATOM 958 C CA . VAL B 1 38 ? -3.344 -3.729 -3.828 1 98.62 38 VAL B CA 1
ATOM 959 C C . VAL B 1 38 ? -1.878 -4.109 -3.635 1 98.62 38 VAL B C 1
ATOM 961 O O . VAL B 1 38 ? -1.451 -4.414 -2.518 1 98.62 38 VAL B O 1
ATOM 964 N N . VAL B 1 39 ? -1.189 -4.16 -4.684 1 98.56 39 VAL B N 1
ATOM 965 C CA . VAL B 1 39 ? 0.247 -4.41 -4.637 1 98.56 39 VAL B CA 1
ATOM 966 C C . VAL B 1 39 ? 1 -3.207 -5.199 1 98.56 39 VAL B C 1
ATOM 968 O O . VAL B 1 39 ? 0.532 -2.559 -6.137 1 98.56 39 VAL B O 1
ATOM 971 N N . MET B 1 40 ? 2.139 -2.918 -4.559 1 98.44 40 MET B N 1
ATOM 972 C CA . MET B 1 40 ? 2.926 -1.758 -4.965 1 98.44 40 MET B CA 1
ATOM 973 C C . MET B 1 40 ? 4.41 -1.992 -4.711 1 98.44 40 MET B C 1
ATOM 975 O O . MET B 1 40 ? 4.785 -2.928 -4.004 1 98.44 40 MET B O 1
ATOM 979 N N . GLN B 1 41 ? 5.203 -1.175 -5.32 1 97.94 41 GLN B N 1
ATOM 980 C CA . GLN B 1 41 ? 6.637 -1.2 -5.035 1 97.94 41 GLN B CA 1
ATOM 981 C C . GLN B 1 41 ? 6.918 -0.778 -3.596 1 97.94 41 GLN B C 1
ATOM 983 O O . GLN B 1 41 ? 6.227 0.088 -3.051 1 97.94 41 GLN B O 1
ATOM 988 N N . LEU B 1 42 ? 7.992 -1.319 -3.021 1 97.12 42 LEU B N 1
ATOM 989 C CA . LEU B 1 42 ? 8.336 -1.045 -1.632 1 97.12 42 LEU B CA 1
ATOM 990 C C . LEU B 1 42 ? 8.57 0.447 -1.413 1 97.12 42 LEU B C 1
ATOM 992 O O . LEU B 1 42 ? 8.133 1.007 -0.406 1 97.12 42 LEU B O 1
ATOM 996 N N . GLU B 1 43 ? 9.211 1.103 -2.305 1 95.88 43 GLU B N 1
ATOM 997 C CA . GLU B 1 43 ? 9.508 2.527 -2.193 1 95.88 43 GLU B CA 1
ATOM 998 C C . GLU B 1 43 ? 8.227 3.355 -2.145 1 95.88 43 GLU B C 1
ATOM 1000 O O . GLU B 1 43 ? 8.125 4.305 -1.362 1 95.88 43 GLU B O 1
ATOM 1005 N N . HIS B 1 44 ? 7.301 2.998 -2.951 1 96.12 44 HIS B N 1
ATOM 1006 C CA . HIS B 1 44 ? 6.027 3.709 -2.961 1 96.12 44 HIS B CA 1
ATOM 1007 C C . HIS B 1 44 ? 5.277 3.518 -1.646 1 96.12 44 HIS B C 1
ATOM 1009 O O . HIS B 1 44 ? 4.664 4.457 -1.135 1 96.12 44 HIS B O 1
ATOM 1015 N N . TYR B 1 45 ? 5.395 2.383 -1.112 1 97.19 45 TYR B N 1
ATOM 1016 C CA . TYR B 1 45 ? 4.801 2.09 0.189 1 97.19 45 TYR B CA 1
ATOM 1017 C C . TYR B 1 45 ? 5.414 2.965 1.275 1 97.19 45 TYR B C 1
ATOM 1019 O O . TYR B 1 45 ? 4.695 3.537 2.1 1 97.19 45 TYR B O 1
ATOM 1027 N N . TYR B 1 46 ? 6.656 3.062 1.288 1 95.94 46 TYR B N 1
ATOM 1028 C CA . TYR B 1 46 ? 7.344 3.893 2.27 1 95.94 46 TYR B CA 1
ATOM 1029 C C . TYR B 1 46 ? 6.879 5.344 2.178 1 95.94 46 TYR B C 1
ATOM 1031 O O . TYR B 1 46 ? 6.684 6.004 3.201 1 95.94 46 TYR B O 1
ATOM 1039 N N . TYR B 1 47 ? 6.762 5.766 0.961 1 95.75 47 TYR B N 1
ATOM 1040 C CA . TYR B 1 47 ? 6.258 7.117 0.752 1 95.75 47 TYR B CA 1
ATOM 1041 C C . TYR B 1 47 ? 4.891 7.297 1.398 1 95.75 47 TYR B C 1
ATOM 1043 O O . TYR B 1 47 ? 4.664 8.258 2.135 1 95.75 47 TYR B O 1
ATOM 1051 N N . LEU B 1 48 ? 3.945 6.395 1.163 1 95.94 48 LEU B N 1
ATOM 1052 C CA . LEU B 1 48 ? 2.602 6.484 1.722 1 95.94 48 LEU B CA 1
ATOM 1053 C C . LEU B 1 48 ? 2.641 6.441 3.246 1 95.94 48 LEU B C 1
ATOM 1055 O O . LEU B 1 48 ? 1.9 7.168 3.912 1 95.94 48 LEU B O 1
ATOM 1059 N N . ARG B 1 49 ? 3.523 5.582 3.758 1 95.44 49 ARG B N 1
ATOM 1060 C CA . ARG B 1 49 ? 3.678 5.492 5.207 1 95.44 49 ARG B CA 1
ATOM 1061 C C . ARG B 1 49 ? 4.164 6.812 5.789 1 95.44 49 ARG B C 1
ATOM 1063 O O . ARG B 1 49 ? 3.721 7.227 6.859 1 95.44 49 ARG B O 1
ATOM 1070 N N . GLU B 1 50 ? 5.066 7.426 5.133 1 93.81 50 GLU B N 1
ATOM 1071 C CA . GLU B 1 50 ? 5.551 8.734 5.559 1 93.81 50 GLU B CA 1
ATOM 1072 C C . GLU B 1 50 ? 4.43 9.766 5.562 1 93.81 50 GLU B C 1
ATOM 1074 O O . GLU B 1 50 ? 4.32 10.57 6.488 1 93.81 50 GLU B O 1
ATOM 1079 N N . CYS B 1 51 ? 3.668 9.695 4.547 1 93.19 51 CYS B N 1
ATOM 1080 C CA . CYS B 1 51 ? 2.531 10.609 4.477 1 93.19 51 CYS B CA 1
ATOM 1081 C C . CYS B 1 51 ? 1.555 10.352 5.617 1 93.19 51 CYS B C 1
ATOM 1083 O O . CYS B 1 51 ? 0.964 11.289 6.156 1 93.19 51 CYS B O 1
ATOM 1085 N N . GLU B 1 52 ? 1.37 9.094 5.957 1 93.06 52 GLU B N 1
ATOM 1086 C CA . GLU B 1 52 ? 0.52 8.727 7.086 1 93.06 52 GLU B CA 1
ATOM 1087 C C . GLU B 1 52 ? 1.03 9.352 8.383 1 93.06 52 GLU B C 1
ATOM 1089 O O . GLU B 1 52 ? 0.257 9.938 9.141 1 93.06 52 GLU B O 1
ATOM 1094 N N . LEU B 1 53 ? 2.314 9.273 8.547 1 90.12 53 LEU B N 1
ATOM 1095 C CA . LEU B 1 53 ? 2.941 9.844 9.734 1 90.12 53 LEU B CA 1
ATOM 1096 C C . LEU B 1 53 ? 2.789 11.359 9.758 1 90.12 53 LEU B C 1
ATOM 1098 O O . LEU B 1 53 ? 2.469 11.938 10.805 1 90.12 53 LEU B O 1
ATOM 1102 N N . THR B 1 54 ? 2.949 11.922 8.625 1 87.56 54 THR B N 1
ATOM 1103 C CA . THR B 1 54 ? 2.814 13.367 8.508 1 87.56 54 THR B CA 1
ATOM 1104 C C . THR B 1 54 ? 1.377 13.805 8.781 1 87.56 54 THR B C 1
ATOM 1106 O O . THR B 1 54 ? 1.143 14.789 9.484 1 87.56 54 THR B O 1
ATOM 1109 N N . ALA B 1 55 ? 0.487 13.062 8.258 1 87.69 55 ALA B N 1
ATOM 1110 C CA . ALA B 1 55 ? -0.926 13.359 8.484 1 87.69 55 ALA B CA 1
ATOM 1111 C C . ALA B 1 55 ? -1.288 13.234 9.961 1 87.69 55 ALA B C 1
ATOM 1113 O O . ALA B 1 55 ? -2.033 14.062 10.492 1 87.69 55 ALA B O 1
ATOM 1114 N N . ALA B 1 56 ? -0.783 12.219 10.547 1 87 56 ALA B N 1
ATOM 1115 C CA . ALA B 1 56 ? -1.028 12.008 11.969 1 87 56 ALA B CA 1
ATOM 1116 C C . ALA B 1 56 ? -0.48 13.164 12.805 1 87 56 ALA B C 1
ATOM 1118 O O . ALA B 1 56 ? -1.143 13.641 13.727 1 87 56 ALA B O 1
ATOM 1119 N N . LEU B 1 57 ? 0.678 13.578 12.406 1 82.06 57 LEU B N 1
ATOM 1120 C CA . LEU B 1 57 ? 1.306 14.688 13.117 1 82.06 57 LEU B CA 1
ATOM 1121 C C . LEU B 1 57 ? 0.532 15.984 12.898 1 82.06 57 LEU B C 1
ATOM 1123 O O . LEU B 1 57 ? 0.372 16.781 13.82 1 82.06 57 LEU B O 1
ATOM 1127 N N . ALA B 1 58 ? 0.11 16.203 11.711 1 80.62 58 ALA B N 1
ATOM 1128 C CA . ALA B 1 58 ? -0.68 17.391 11.391 1 80.62 58 ALA B CA 1
ATOM 1129 C C . ALA B 1 58 ? -1.984 17.422 12.18 1 80.62 58 ALA B C 1
ATOM 1131 O O . ALA B 1 58 ? -2.418 18.469 12.641 1 80.62 58 ALA B O 1
ATOM 1132 N N . GLU B 1 59 ? -2.594 16.281 12.266 1 75.94 59 GLU B N 1
ATOM 1133 C CA . GLU B 1 59 ? -3.816 16.188 13.055 1 75.94 59 GLU B CA 1
ATOM 1134 C C . GLU B 1 59 ? -3.559 16.531 14.523 1 75.94 59 GLU B C 1
ATOM 1136 O O . GLU B 1 59 ? -4.355 17.234 15.148 1 75.94 59 GLU B O 1
ATOM 1141 N N . THR B 1 60 ? -2.459 16.062 14.984 1 75.75 60 THR B N 1
ATOM 1142 C CA . THR B 1 60 ? -2.102 16.359 16.359 1 75.75 60 THR B CA 1
ATOM 1143 C C . THR B 1 60 ? -1.845 17.844 16.547 1 75.75 60 THR B C 1
ATOM 1145 O O . THR B 1 60 ? -2.303 18.453 17.516 1 75.75 60 THR B O 1
ATOM 1148 N N . ARG B 1 61 ? -1.152 18.422 15.562 1 72.62 61 ARG B N 1
ATOM 1149 C CA . ARG B 1 61 ? -0.857 19.844 15.617 1 72.62 61 ARG B CA 1
ATOM 1150 C C . ARG B 1 61 ? -2.135 20.672 15.516 1 72.62 61 ARG B C 1
ATOM 1152 O O . ARG B 1 61 ? -2.283 21.672 16.219 1 72.62 61 ARG B O 1
ATOM 1159 N N . ALA B 1 62 ? -3.033 20.234 14.664 1 69.25 62 ALA B N 1
ATOM 1160 C CA . ALA B 1 62 ? -4.305 20.938 14.508 1 69.25 62 ALA B CA 1
ATOM 1161 C C . ALA B 1 62 ? -5.133 20.859 15.789 1 69.25 62 ALA B C 1
ATOM 1163 O O . ALA B 1 62 ? -5.789 21.828 16.172 1 69.25 62 ALA B O 1
ATOM 1164 N N . ASP B 1 63 ? -5.062 19.703 16.375 1 68.44 63 ASP B N 1
ATOM 1165 C CA . ASP B 1 63 ? -5.773 19.547 17.641 1 68.44 63 ASP B CA 1
ATOM 1166 C C . ASP B 1 63 ? -5.191 20.453 18.719 1 68.44 63 ASP B C 1
ATOM 1168 O O . ASP B 1 63 ? -5.938 21.047 19.5 1 68.44 63 ASP B O 1
ATOM 1172 N N . LEU B 1 64 ? -3.865 20.562 18.766 1 67.62 64 LEU B N 1
ATOM 1173 C CA . LEU B 1 64 ? -3.182 21.438 19.719 1 67.62 64 LEU B CA 1
ATOM 1174 C C . LEU B 1 64 ? -3.506 22.906 19.438 1 67.62 64 LEU B C 1
ATOM 1176 O O . LEU B 1 64 ? -3.775 23.672 20.359 1 67.62 64 LEU B O 1
ATOM 1180 N N . ALA B 1 65 ? -3.559 23.266 18.156 1 64.44 65 ALA B N 1
ATOM 1181 C CA . ALA B 1 65 ? -3.859 24.641 17.75 1 64.44 65 ALA B CA 1
ATOM 1182 C C . ALA B 1 65 ? -5.316 25 18.031 1 64.44 65 ALA B C 1
ATOM 1184 O O . ALA B 1 65 ? -5.625 26.141 18.375 1 64.44 65 ALA B O 1
ATOM 1185 N N . ALA B 1 66 ? -6.133 24.031 17.828 1 65 66 ALA B N 1
ATOM 1186 C CA . ALA B 1 66 ? -7.555 24.234 18.078 1 65 66 ALA B CA 1
ATOM 1187 C C . ALA B 1 66 ? -7.852 24.234 19.578 1 65 66 ALA B C 1
ATOM 1189 O O . ALA B 1 66 ? -8.961 24.562 20 1 65 66 ALA B O 1
ATOM 1190 N N . GLY B 1 67 ? -6.766 24.281 20.344 1 58.94 67 GLY B N 1
ATOM 1191 C CA . GLY B 1 67 ? -6.93 24.359 21.781 1 58.94 67 GLY B CA 1
ATOM 1192 C C . GLY B 1 67 ? -7.531 23.094 22.375 1 58.94 67 GLY B C 1
ATOM 1193 O O . GLY B 1 67 ? -8.031 23.109 23.5 1 58.94 67 GLY B O 1
ATOM 1194 N N . ARG B 1 68 ? -7.773 22.281 21.641 1 54.22 68 ARG B N 1
ATOM 1195 C CA . ARG B 1 68 ? -8.414 21.062 22.156 1 54.22 68 ARG B CA 1
ATOM 1196 C C . ARG B 1 68 ? -7.477 20.281 23.062 1 54.22 68 ARG B C 1
ATOM 1198 O O . ARG B 1 68 ? -7.855 19.25 23.609 1 54.22 68 ARG B O 1
ATOM 1205 N N . CYS B 1 69 ? -6.172 20.609 22.938 1 51.25 69 CYS B N 1
ATOM 1206 C CA . CYS B 1 69 ? -5.285 20.031 23.938 1 51.25 69 CYS B CA 1
ATOM 1207 C C . CYS B 1 69 ? -5.535 20.656 25.312 1 51.25 69 CYS B C 1
ATOM 1209 O O . CYS B 1 69 ? -5.445 21.875 25.469 1 51.25 69 CYS B O 1
ATOM 1211 N N . GLU B 1 70 ? -6.398 20.047 26 1 46.66 70 GLU B N 1
ATOM 1212 C CA . GLU B 1 70 ? -6.656 20.516 27.359 1 46.66 70 GLU B CA 1
ATOM 1213 C C . GLU B 1 70 ? -5.352 20.812 28.094 1 46.66 70 GLU B C 1
ATOM 1215 O O . GLU B 1 70 ? -4.547 19.906 28.328 1 46.66 70 GLU B O 1
ATOM 1220 N N . GLN B 1 71 ? -4.664 21.766 27.609 1 46.88 71 GLN B N 1
ATOM 1221 C CA . GLN B 1 71 ? -3.551 22.125 28.484 1 46.88 71 GLN B CA 1
ATOM 1222 C C . GLN B 1 71 ? -4.016 22.281 29.938 1 46.88 71 GLN B C 1
ATOM 1224 O O . GLN B 1 71 ? -4.762 23.203 30.25 1 46.88 71 GLN B O 1
ATOM 1229 N N . GLU B 1 72 ? -4.391 21.281 30.5 1 47.62 72 GLU B N 1
ATOM 1230 C CA . GLU B 1 72 ? -4.59 21.531 31.938 1 47.62 72 GLU B CA 1
ATOM 1231 C C . GLU B 1 72 ? -3.295 21.984 32.594 1 47.62 72 GLU B C 1
ATOM 1233 O O . GLU B 1 72 ? -2.223 21.438 32.312 1 47.62 72 GLU B O 1
ATOM 1238 N N . SER B 1 73 ? -3.273 23.25 32.75 1 50.44 73 SER B N 1
ATOM 1239 C CA . SER B 1 73 ? -2.125 23.719 33.531 1 50.44 73 SER B CA 1
ATOM 1240 C C . SER B 1 73 ? -1.743 22.75 34.625 1 50.44 73 SER B C 1
ATOM 1242 O O . SER B 1 73 ? -2.6 22.031 35.156 1 50.44 73 SER B O 1
ATOM 1244 N N . PRO B 1 74 ? -0.526 22.344 34.625 1 53.34 74 PRO B N 1
ATOM 1245 C CA . PRO B 1 74 ? -0.176 21.594 35.812 1 53.34 74 PRO B CA 1
ATOM 1246 C C . PRO B 1 74 ? -0.873 22.109 37.062 1 53.34 74 PRO B C 1
ATOM 1248 O O . PRO B 1 74 ? -1.27 21.328 37.938 1 53.34 74 PRO B O 1
ATOM 1251 N N . GLU B 1 75 ? -1.01 23.328 37.125 1 54.03 75 GLU B N 1
ATOM 1252 C CA . GLU B 1 75 ? -1.668 23.953 38.281 1 54.03 75 GLU B CA 1
ATOM 1253 C C . GLU B 1 75 ? -3.141 23.578 38.344 1 54.03 75 GLU B C 1
ATOM 1255 O O . GLU B 1 75 ? -3.67 23.312 39.438 1 54.03 75 GLU B O 1
ATOM 1260 N N . ALA B 1 76 ? -3.73 23.484 37.281 1 55.56 76 ALA B N 1
ATOM 1261 C CA . ALA B 1 76 ? -5.141 23.109 37.281 1 55.56 76 ALA B CA 1
ATOM 1262 C C . ALA B 1 76 ? -5.309 21.625 37.625 1 55.56 76 ALA B C 1
ATOM 1264 O O . ALA B 1 76 ? -6.246 21.25 38.312 1 55.56 76 ALA B O 1
ATOM 1265 N N . HIS B 1 77 ? -4.375 20.859 37.094 1 56.25 77 HIS B N 1
ATOM 1266 C CA . HIS B 1 77 ? -4.312 19.438 37.438 1 56.25 77 HIS B CA 1
ATOM 1267 C C . HIS B 1 77 ? -4.082 19.234 38.938 1 56.25 77 HIS B C 1
ATOM 1269 O O . HIS B 1 77 ? -4.754 18.422 39.562 1 56.25 77 HIS B O 1
ATOM 1275 N N . LEU B 1 78 ? -3.201 20 39.5 1 54.69 78 LEU B N 1
ATOM 1276 C CA . LEU B 1 78 ? -2.926 19.938 40.938 1 54.69 78 LEU B CA 1
ATOM 1277 C C . LEU B 1 78 ? -4.105 20.484 41.719 1 54.69 78 LEU B C 1
ATOM 1279 O O . LEU B 1 78 ? -4.43 19.969 42.812 1 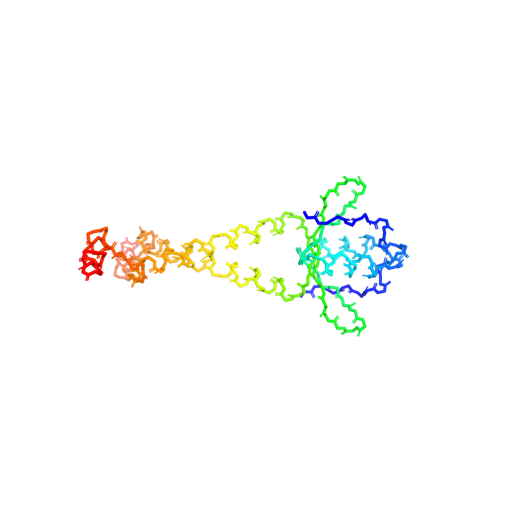54.69 78 LEU B O 1
ATOM 1283 N N . ALA B 1 79 ? -4.723 21.484 41.375 1 61.22 79 ALA B N 1
ATOM 1284 C CA . ALA B 1 79 ? -5.863 22.078 42.062 1 61.22 79 ALA B CA 1
ATOM 1285 C C . ALA B 1 79 ? -7.039 21.094 42.125 1 61.22 79 ALA B C 1
ATOM 1287 O O . ALA B 1 79 ? -7.781 21.062 43.094 1 61.22 79 ALA B O 1
ATOM 1288 N N . ARG B 1 80 ? -7.168 20.281 41.188 1 58.03 80 ARG B N 1
ATOM 1289 C CA . ARG B 1 80 ? -8.234 19.281 41.188 1 58.03 80 ARG B CA 1
ATOM 1290 C C . ARG B 1 80 ? -7.945 18.156 42.156 1 58.03 80 ARG B C 1
ATOM 1292 O O . ARG B 1 80 ? -8.859 17.609 42.781 1 58.03 80 ARG B O 1
ATOM 1299 N N . LEU B 1 81 ? -6.727 17.812 42.219 1 58.41 81 LEU B N 1
ATOM 1300 C CA . LEU B 1 81 ? -6.324 16.797 43.188 1 58.41 81 LEU B CA 1
ATOM 1301 C C . LEU B 1 81 ? -6.496 17.297 44.594 1 58.41 81 LEU B C 1
ATOM 1303 O O . LEU B 1 81 ? -6.859 16.531 45.5 1 58.41 81 LEU B O 1
ATOM 1307 N N . ASP B 1 82 ? -6.32 18.547 44.844 1 59.22 82 ASP B N 1
ATOM 1308 C CA . ASP B 1 82 ? -6.496 19.125 46.156 1 59.22 82 ASP B CA 1
ATOM 1309 C C . ASP B 1 82 ? -7.973 19.219 46.531 1 59.22 82 ASP B C 1
ATOM 1311 O O . ASP B 1 82 ? -8.328 19.172 47.719 1 59.22 82 ASP B O 1
ATOM 1315 N N . THR B 1 83 ? -8.766 19.25 45.594 1 57.38 83 THR B N 1
ATOM 1316 C CA . THR B 1 83 ? -10.18 19.312 45.938 1 57.38 83 THR B CA 1
ATOM 1317 C C . THR B 1 83 ? -10.727 17.922 46.25 1 57.38 83 THR B C 1
ATOM 1319 O O . THR B 1 83 ? -11.805 17.781 46.812 1 57.38 83 THR B O 1
ATOM 1322 N N . LEU B 1 84 ? -10.047 16.922 45.656 1 54.91 84 LEU B N 1
ATOM 1323 C CA . LEU B 1 84 ? -10.547 15.586 45.938 1 54.91 84 LEU B CA 1
ATOM 1324 C C . LEU B 1 84 ? -10.062 15.102 47.312 1 54.91 84 LEU B C 1
ATOM 1326 O O . LEU B 1 84 ? -10.523 14.07 47.812 1 54.91 84 LEU B O 1
ATOM 1330 N N . LYS B 1 85 ? -9.266 15.938 47.906 1 46.97 85 LYS B N 1
ATOM 1331 C CA . LYS B 1 85 ? -9.008 15.555 49.281 1 46.97 85 LYS B CA 1
ATOM 1332 C C . LYS B 1 85 ? -9.938 16.281 50.25 1 46.97 85 LYS B C 1
ATOM 1334 O O . LYS B 1 85 ? -10.289 17.453 50 1 46.97 85 LYS B O 1
#

Foldseek 3Di:
DAEAEPVCCVVPNVVSVVVVCVVPQKYFYAYPNHTDDMDGDPVVVVVVVVVVVVVVVVVVVVCVVVVVPPPCPPVNVVVVVVVVD/DAEAEPVCCVVPNVVSVVVVCVVPQKYFYAYPNHTDDMDGDPVVVVVVVVVVVVVVVVVVVVCVVVVVPPPCPPVNVVVVVVVVD

Radius of gyration: 24.37 Å; Cα contacts (8 Å, |Δi|>4): 223; chains: 2; bounding box: 29×71×69 Å

Solvent-accessible surface area (backbone atoms only — not comparable to full-atom values): 8942 Å² total; per-residue (Å²): 128,49,76,39,55,36,69,41,22,40,76,47,18,56,56,51,53,51,61,47,47,72,78,32,72,42,30,31,33,21,53,96,86,35,83,47,31,35,38,28,40,42,68,59,49,51,51,35,50,49,23,34,52,46,25,53,49,48,51,50,50,50,38,49,70,70,52,66,47,75,70,60,46,69,62,54,55,48,52,51,58,57,65,74,95,129,50,76,40,54,37,69,42,22,41,75,48,19,54,57,51,56,50,62,48,48,72,77,31,72,4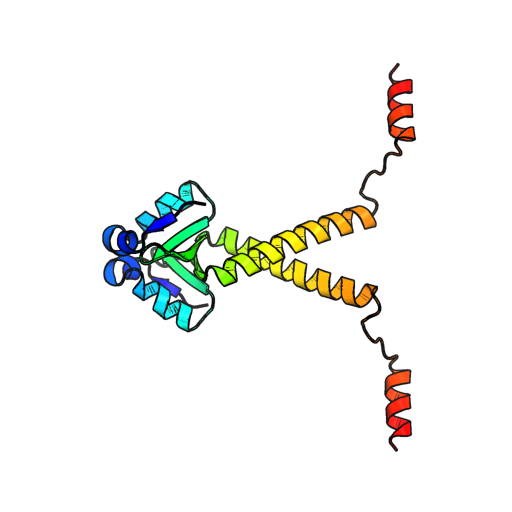1,30,32,34,22,52,96,87,35,82,47,29,36,38,30,40,43,69,58,49,50,51,35,51,50,23,35,53,45,23,52,50,48,51,49,49,49,38,48,72,68,53,66,49,72,69,60,48,67,63,54,53,49,54,51,56,57,63,74,96

Organism: Nitrosomonas europaea (strain ATCC 19718 / CIP 103999 / KCTC 2705 / NBRC 14298) (NCBI:txid228410)

Sequence (170 aa):
MNTINANDLKTRGIAAIEAQLEEQPEAIIAVRGKDRYVVMQLEHYYYLRECELTAALAETRADLAAGRCEQESPEAHLARLDTLKMNTINANDLKTRGIAAIEAQLEEQPEAIIAVRGKDRYVVMQLEHYYYLRECELTAALAETRADLAAGRCEQESPEAHLARLDTLK

pLDDT: mean 83.6, std 17.92, range [46.66, 98.62]